Protein AF-A0A8D8FRH3-F1 (afdb_monomer_lite)

pLDDT: mean 72.89, std 13.83, range [39.22, 91.12]

Foldseek 3Di:
DDDDDPVNVVVVVVVVVVVVVVC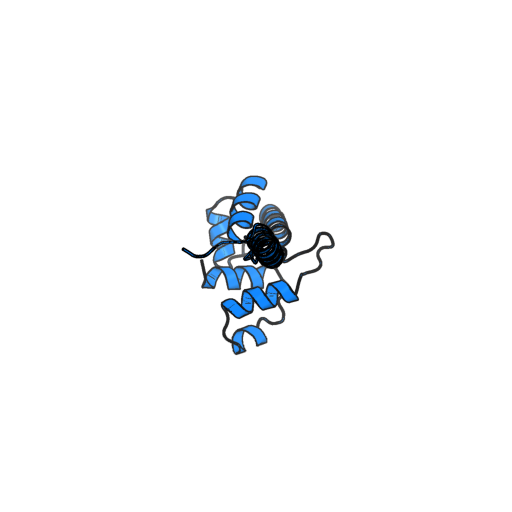PPPPPQPLVVQLVVLCVVLVPDVVVVVCLLQLNPVDPDPSVVSSLVSSCVSSQQADPVRDGPLVVQLVLLVVFDDPVRSVVLSPPVDSSSSSPSSNRPD

Radius of gyration: 20.98 Å; chains: 1; bounding box: 62×29×53 Å

Sequence (122 aa):
MKRFNLSDVTLRLILAVTLAAVIRPSSGQDFKGAIDQCTKEFDMDMDVVISLKYGDFSERDPLIECFTECLMKRSGFMFDDYSYNKTLIIGFAGRYLEPEGVRTHTQVTSARDIYTVFSVKF

Structure (mmCIF, N/CA/C/O backbone):
data_AF-A0A8D8FRH3-F1
#
_entry.id   AF-A0A8D8FRH3-F1
#
loop_
_atom_site.group_PDB
_atom_site.id
_atom_site.type_symbol
_atom_site.label_atom_id
_atom_site.label_alt_id
_atom_site.label_comp_id
_atom_site.label_asym_id
_atom_site.label_entity_id
_atom_site.label_seq_id
_atom_site.pdbx_PDB_ins_code
_atom_site.Cartn_x
_atom_site.Cartn_y
_atom_site.Cartn_z
_atom_site.occupancy
_atom_site.B_iso_or_equiv
_atom_site.auth_seq_id
_atom_site.auth_comp_id
_atom_site.auth_asym_id
_atom_site.auth_atom_id
_atom_site.pdbx_PDB_model_num
ATOM 1 N N . MET A 1 1 ? 46.106 -3.343 33.335 1.00 39.22 1 MET A N 1
ATOM 2 C CA . MET A 1 1 ? 44.771 -2.795 33.672 1.00 39.22 1 MET A CA 1
ATOM 3 C C . MET A 1 1 ? 44.579 -1.483 32.915 1.00 39.22 1 MET A C 1
ATOM 5 O O . MET A 1 1 ? 45.324 -0.548 33.174 1.00 39.22 1 MET A O 1
ATOM 9 N N . LYS A 1 2 ? 43.674 -1.419 31.925 1.00 52.97 2 LYS A N 1
ATOM 10 C CA . LYS A 1 2 ? 43.386 -0.176 31.180 1.00 52.97 2 LYS A CA 1
ATOM 11 C C . LYS A 1 2 ? 42.478 0.705 32.044 1.00 52.97 2 LYS A C 1
ATOM 13 O O . LYS A 1 2 ? 41.391 0.271 32.409 1.00 52.97 2 LYS A O 1
ATOM 18 N N . ARG A 1 3 ? 42.938 1.904 32.417 1.00 55.62 3 ARG A N 1
ATOM 19 C CA . ARG A 1 3 ? 42.112 2.906 33.105 1.00 55.62 3 ARG A CA 1
ATOM 20 C C . ARG A 1 3 ? 41.159 3.509 32.074 1.00 55.62 3 ARG A C 1
ATOM 22 O O . ARG A 1 3 ? 41.596 4.265 31.214 1.00 55.62 3 ARG A O 1
ATOM 29 N N . PHE A 1 4 ? 39.888 3.127 32.120 1.00 58.66 4 PHE A N 1
ATOM 30 C CA . PHE A 1 4 ? 38.855 3.752 31.299 1.00 58.66 4 PHE A CA 1
ATOM 31 C C . PHE A 1 4 ? 38.444 5.064 31.969 1.00 58.66 4 PHE A C 1
ATOM 33 O O . PHE A 1 4 ? 37.978 5.062 33.106 1.00 58.66 4 PHE A O 1
ATOM 40 N N . ASN A 1 5 ? 38.677 6.189 31.293 1.00 66.94 5 ASN A N 1
ATOM 41 C CA . ASN A 1 5 ? 38.244 7.497 31.776 1.00 66.94 5 ASN A CA 1
ATOM 42 C C . ASN A 1 5 ? 36.731 7.633 31.578 1.00 66.94 5 ASN A C 1
ATOM 44 O O . ASN A 1 5 ? 36.211 7.267 30.525 1.00 66.94 5 ASN A O 1
ATOM 48 N N . LEU A 1 6 ? 36.034 8.192 32.569 1.00 65.44 6 LEU A N 1
ATOM 49 C CA . LEU A 1 6 ? 34.583 8.409 32.527 1.00 65.44 6 LEU A CA 1
ATOM 50 C C . LEU A 1 6 ? 34.156 9.220 31.287 1.00 65.44 6 LEU A C 1
ATOM 52 O O . LEU A 1 6 ? 33.121 8.940 30.698 1.00 65.44 6 LEU A O 1
ATOM 56 N N . SER A 1 7 ? 34.997 10.152 30.830 1.00 70.44 7 SER A N 1
ATOM 57 C CA . SER A 1 7 ? 34.798 10.924 29.597 1.00 70.44 7 SER A CA 1
ATOM 58 C C . SER A 1 7 ? 34.874 10.088 28.312 1.00 70.44 7 SER A C 1
ATOM 60 O O . SER A 1 7 ? 34.151 10.381 27.363 1.00 70.44 7 SER A O 1
ATOM 62 N N . ASP A 1 8 ? 35.696 9.034 28.279 1.00 76.19 8 ASP A N 1
ATOM 63 C CA . ASP A 1 8 ? 35.816 8.112 27.136 1.00 76.19 8 ASP A CA 1
ATOM 64 C C . ASP A 1 8 ? 34.558 7.240 27.016 1.00 76.19 8 ASP A C 1
ATOM 66 O O . ASP A 1 8 ? 34.018 7.052 25.927 1.00 76.19 8 ASP A O 1
ATOM 70 N N . VAL A 1 9 ? 34.030 6.789 28.160 1.00 78.62 9 VAL A N 1
ATOM 71 C CA . VAL A 1 9 ? 32.770 6.037 28.231 1.00 78.62 9 VAL A CA 1
ATOM 72 C C . VAL A 1 9 ? 31.603 6.901 27.754 1.00 78.62 9 VAL A C 1
ATOM 74 O O . VAL A 1 9 ? 30.830 6.457 26.907 1.00 78.62 9 VAL A O 1
ATOM 77 N N . THR A 1 10 ? 31.510 8.147 28.227 1.00 81.06 10 THR A N 1
ATOM 78 C CA . THR A 1 10 ? 30.451 9.079 27.816 1.00 81.06 10 THR A CA 1
ATOM 79 C C . THR A 1 10 ? 30.522 9.403 26.325 1.00 81.06 10 THR A C 1
ATOM 81 O O . THR A 1 10 ? 29.495 9.385 25.649 1.00 81.06 10 THR A O 1
ATOM 84 N N . LEU A 1 11 ? 31.721 9.635 25.778 1.00 82.62 11 LEU A N 1
ATOM 85 C CA . LEU A 1 11 ? 31.900 9.927 24.353 1.00 82.62 11 LEU A CA 1
ATOM 86 C C . LEU A 1 11 ? 31.469 8.749 23.467 1.00 82.62 11 LEU A C 1
ATOM 88 O O . LEU A 1 11 ? 30.769 8.945 22.472 1.00 82.62 11 LEU A O 1
ATOM 92 N N . ARG A 1 12 ? 31.834 7.518 23.848 1.00 83.12 12 ARG A N 1
ATOM 93 C CA . ARG A 1 12 ? 31.402 6.301 23.143 1.00 83.12 12 ARG A CA 1
ATOM 94 C C . ARG A 1 12 ? 29.894 6.094 23.221 1.00 83.12 12 ARG A C 1
ATOM 96 O O . ARG A 1 12 ? 29.300 5.674 22.232 1.00 83.12 12 ARG A O 1
ATOM 103 N N . LEU A 1 13 ? 29.280 6.401 24.364 1.00 81.38 13 LEU A N 1
ATOM 104 C CA . LEU A 1 13 ? 27.834 6.286 24.544 1.00 81.38 13 LEU A CA 1
ATOM 105 C C . LEU A 1 13 ? 27.087 7.263 23.628 1.00 81.38 13 LEU A C 1
ATOM 107 O O . LEU A 1 13 ? 26.161 6.863 22.931 1.00 81.38 13 LEU A O 1
ATOM 111 N N . ILE A 1 14 ? 27.534 8.522 23.578 1.00 83.75 14 ILE A N 1
ATOM 112 C CA . ILE A 1 14 ? 26.953 9.550 22.703 1.00 83.75 14 ILE A CA 1
ATOM 113 C C . ILE A 1 14 ? 27.085 9.134 21.235 1.00 83.75 14 ILE A C 1
ATOM 115 O O . ILE A 1 14 ? 26.107 9.214 20.496 1.00 83.75 14 ILE A O 1
ATOM 119 N N . LEU A 1 15 ? 28.257 8.640 20.823 1.00 81.75 15 LEU A N 1
ATOM 120 C CA . LEU A 1 15 ? 28.490 8.182 19.452 1.00 81.75 15 LEU A CA 1
ATOM 121 C C . LEU A 1 15 ? 27.615 6.973 19.076 1.00 81.75 15 LEU A C 1
ATOM 123 O O . LEU A 1 15 ? 27.125 6.889 17.953 1.00 81.75 15 LEU A O 1
ATOM 127 N N . ALA A 1 16 ? 27.393 6.040 20.005 1.00 77.81 16 ALA A N 1
ATOM 128 C CA . ALA A 1 16 ? 26.526 4.887 19.773 1.00 77.81 16 ALA A CA 1
ATOM 129 C C . ALA A 1 16 ? 25.048 5.292 19.638 1.00 77.81 16 ALA A C 1
ATOM 131 O O . ALA A 1 16 ? 24.346 4.782 18.766 1.00 77.81 16 ALA A O 1
ATOM 132 N N . VAL A 1 17 ? 24.584 6.239 20.461 1.00 77.94 17 VAL A N 1
ATOM 133 C CA . VAL A 1 17 ? 23.206 6.752 20.412 1.00 77.94 17 VAL A CA 1
ATOM 134 C C . VAL A 1 17 ? 22.956 7.552 19.131 1.00 77.94 17 VAL A C 1
ATOM 136 O O . VAL A 1 17 ? 21.905 7.390 18.511 1.00 77.94 17 VAL A O 1
ATOM 139 N N . THR A 1 18 ? 23.915 8.369 18.683 1.00 72.31 18 THR A N 1
ATOM 140 C CA . THR A 1 18 ? 23.780 9.099 17.412 1.00 72.31 18 THR A CA 1
ATOM 141 C C . THR A 1 18 ? 23.796 8.160 16.209 1.00 72.31 18 THR A C 1
ATOM 143 O O . THR A 1 18 ? 22.971 8.337 15.315 1.00 72.31 18 THR A O 1
ATOM 146 N N . LEU A 1 19 ? 24.636 7.116 16.198 1.00 67.69 19 LEU A N 1
ATOM 147 C CA . LEU A 1 19 ? 24.581 6.083 15.154 1.00 67.69 19 LEU A CA 1
ATOM 148 C C . LEU A 1 19 ? 23.227 5.358 15.137 1.00 67.69 19 LEU A C 1
ATOM 150 O O . LEU A 1 19 ? 22.645 5.181 14.069 1.00 67.69 19 LEU A O 1
ATOM 154 N N . ALA A 1 20 ? 22.697 4.979 16.303 1.00 61.75 20 ALA A N 1
ATOM 155 C CA . ALA A 1 20 ? 21.409 4.293 16.403 1.00 61.75 20 ALA A CA 1
ATOM 156 C C . ALA A 1 20 ? 20.225 5.168 15.949 1.00 61.75 20 ALA A C 1
ATOM 158 O O . ALA A 1 20 ? 19.277 4.653 15.370 1.00 61.75 20 ALA A O 1
ATOM 159 N N . ALA A 1 21 ? 20.285 6.489 16.154 1.00 59.50 21 ALA A N 1
ATOM 160 C CA . ALA A 1 21 ? 19.254 7.418 15.683 1.00 59.50 21 ALA A CA 1
ATOM 161 C C . ALA A 1 21 ? 19.285 7.643 14.157 1.00 59.50 21 ALA A C 1
ATOM 163 O O . ALA A 1 21 ? 18.250 7.938 13.553 1.00 59.50 21 ALA A O 1
ATOM 164 N N . VAL A 1 22 ? 20.460 7.507 13.529 1.00 59.31 22 VAL A N 1
ATOM 165 C CA . VAL A 1 22 ? 20.626 7.605 12.066 1.00 59.31 22 VAL A CA 1
ATOM 166 C C . VAL A 1 22 ? 20.195 6.311 11.376 1.00 59.31 22 VAL A C 1
ATOM 168 O O . VAL A 1 22 ? 19.611 6.360 10.293 1.00 59.31 22 VAL A O 1
ATOM 171 N N . ILE A 1 23 ? 20.401 5.161 12.024 1.00 54.28 23 ILE A N 1
ATOM 172 C CA . ILE A 1 23 ? 19.837 3.878 11.599 1.00 54.28 23 ILE A CA 1
ATOM 173 C C . ILE A 1 23 ? 18.362 3.859 12.011 1.00 54.28 23 ILE A C 1
ATOM 175 O O . ILE A 1 23 ? 17.937 3.132 12.907 1.00 54.28 23 ILE A O 1
ATOM 179 N N . ARG A 1 24 ? 17.538 4.664 11.332 1.00 54.06 24 ARG A N 1
ATOM 180 C CA . ARG A 1 24 ? 16.115 4.335 11.271 1.00 54.06 24 ARG A CA 1
ATOM 181 C C . ARG A 1 24 ? 16.052 2.932 10.671 1.00 54.06 24 ARG A C 1
ATOM 183 O O . ARG A 1 24 ? 16.669 2.737 9.619 1.00 54.06 24 ARG A O 1
ATOM 190 N N . PRO A 1 25 ? 15.369 1.955 11.297 1.00 46.69 25 PRO A N 1
ATOM 191 C CA . PRO A 1 25 ? 15.062 0.727 10.589 1.00 46.69 25 PRO A CA 1
ATOM 192 C C . PRO A 1 25 ? 14.430 1.178 9.281 1.00 46.69 25 PRO A C 1
ATOM 194 O O . PRO A 1 25 ? 13.461 1.939 9.298 1.00 46.69 25 PRO A O 1
ATOM 197 N N . SER A 1 26 ? 15.046 0.821 8.153 1.00 49.47 26 SER A N 1
ATOM 198 C CA . SER A 1 26 ? 14.376 0.949 6.873 1.00 49.47 26 SER A CA 1
ATOM 199 C C . SER A 1 26 ? 13.111 0.139 7.061 1.00 49.47 26 SER A C 1
ATOM 201 O O . SER A 1 26 ? 13.183 -1.090 7.132 1.00 49.47 26 SER A O 1
ATOM 203 N N . SER A 1 27 ? 11.992 0.818 7.292 1.00 47.78 27 SER A N 1
ATOM 204 C CA . SER A 1 27 ? 10.679 0.213 7.335 1.00 47.78 27 SER A CA 1
ATOM 205 C C . SER A 1 27 ? 10.516 -0.378 5.947 1.00 47.78 27 SER A C 1
ATOM 207 O O . SER A 1 27 ? 10.136 0.317 5.006 1.00 47.78 27 SER A O 1
ATOM 209 N N . GLY A 1 28 ? 10.956 -1.627 5.767 1.00 54.59 28 GLY A N 1
ATOM 210 C CA . GLY A 1 28 ? 10.579 -2.411 4.612 1.00 54.59 28 GLY A CA 1
ATOM 211 C C . GLY A 1 28 ? 9.073 -2.294 4.598 1.00 54.59 28 GLY A C 1
ATOM 212 O O . GLY A 1 28 ? 8.457 -2.592 5.618 1.00 54.59 28 GLY A O 1
ATOM 213 N N . GLN A 1 29 ? 8.530 -1.684 3.544 1.00 65.88 29 GLN A N 1
ATOM 214 C CA . GLN A 1 29 ? 7.108 -1.378 3.470 1.00 65.88 29 GLN A CA 1
ATOM 215 C C . GLN A 1 29 ? 6.313 -2.562 3.999 1.00 65.88 29 GLN A C 1
ATOM 217 O O . GLN A 1 29 ? 6.482 -3.677 3.497 1.00 65.88 29 GLN A O 1
ATOM 222 N N . ASP A 1 30 ? 5.498 -2.323 5.023 1.00 76.62 30 ASP A N 1
ATOM 223 C CA . ASP A 1 30 ? 4.744 -3.382 5.680 1.00 76.62 30 ASP A CA 1
ATOM 224 C C . ASP A 1 30 ? 3.501 -3.718 4.854 1.00 76.62 30 ASP A C 1
ATOM 226 O O . ASP A 1 30 ? 2.359 -3.474 5.233 1.00 76.62 30 ASP A O 1
ATOM 230 N N . PHE A 1 31 ? 3.747 -4.227 3.649 1.00 77.44 31 PHE A N 1
ATOM 231 C CA . PHE A 1 31 ? 2.703 -4.579 2.701 1.00 77.44 31 PHE A CA 1
ATOM 232 C C . PHE A 1 31 ? 1.868 -5.753 3.221 1.00 77.44 31 PHE A C 1
ATOM 234 O O . PHE A 1 31 ? 0.650 -5.755 3.082 1.00 77.44 31 PHE A O 1
ATOM 241 N N . LYS A 1 32 ? 2.506 -6.725 3.887 1.00 80.06 32 LYS A N 1
ATOM 242 C CA . LYS A 1 32 ? 1.809 -7.861 4.503 1.00 80.06 32 LYS A CA 1
ATOM 243 C C . LYS A 1 32 ? 0.927 -7.410 5.670 1.00 80.06 32 LYS A C 1
ATOM 245 O O . LYS A 1 32 ? -0.225 -7.827 5.734 1.00 80.06 32 LYS A O 1
ATOM 250 N N . GLY A 1 33 ? 1.431 -6.544 6.551 1.00 85.94 33 GLY A N 1
ATOM 251 C CA . GLY A 1 33 ? 0.632 -5.961 7.627 1.00 85.94 33 GLY A CA 1
ATOM 252 C C . GLY A 1 33 ? -0.522 -5.107 7.102 1.00 85.94 33 GLY A C 1
ATOM 253 O O . GLY A 1 33 ? -1.610 -5.142 7.673 1.00 85.94 33 GLY A O 1
ATOM 254 N N . ALA A 1 34 ? -0.328 -4.407 5.981 1.00 87.25 34 ALA A N 1
ATOM 255 C CA . ALA A 1 34 ? -1.395 -3.668 5.315 1.00 87.25 34 ALA A CA 1
ATOM 256 C C . ALA A 1 34 ? -2.505 -4.595 4.781 1.00 87.25 34 ALA A C 1
ATOM 258 O O . ALA A 1 34 ? -3.673 -4.290 5.004 1.00 87.25 34 ALA A O 1
ATOM 259 N N . ILE A 1 35 ? -2.171 -5.742 4.168 1.00 85.44 35 ILE A N 1
ATOM 260 C CA . ILE A 1 35 ? -3.171 -6.748 3.755 1.00 85.44 35 ILE A CA 1
ATOM 261 C C . ILE A 1 35 ? -3.972 -7.223 4.966 1.00 85.44 35 ILE A C 1
ATOM 263 O O . ILE A 1 35 ? -5.190 -7.085 4.973 1.00 85.44 35 ILE A O 1
ATOM 267 N N . ASP A 1 36 ? -3.301 -7.707 6.017 1.00 88.94 36 ASP A N 1
ATOM 268 C CA . ASP A 1 36 ? -3.974 -8.253 7.203 1.00 88.94 36 ASP A CA 1
ATOM 269 C C . ASP A 1 36 ? -4.918 -7.232 7.860 1.00 88.94 36 ASP A C 1
ATOM 271 O O . ASP A 1 36 ? -5.957 -7.596 8.412 1.00 88.94 36 ASP A O 1
ATOM 275 N N . GLN A 1 37 ? -4.553 -5.950 7.835 1.00 90.94 37 GLN A N 1
ATOM 276 C CA . GLN A 1 37 ? -5.377 -4.881 8.388 1.00 90.94 37 GLN A CA 1
ATOM 277 C C . GLN A 1 37 ? -6.566 -4.538 7.487 1.00 90.94 37 GLN A C 1
ATOM 279 O O . GLN A 1 37 ? -7.678 -4.425 7.995 1.00 90.94 37 GLN A O 1
ATOM 284 N N . CYS A 1 38 ? -6.356 -4.404 6.176 1.00 89.81 38 CYS A N 1
ATOM 285 C CA . CYS A 1 38 ? -7.423 -4.065 5.236 1.00 89.81 38 CYS A CA 1
ATOM 286 C C . CYS A 1 38 ? -8.423 -5.213 5.061 1.00 89.81 38 CYS A C 1
ATOM 288 O O . CYS A 1 38 ? -9.622 -4.967 4.987 1.00 89.81 38 CYS A O 1
ATOM 290 N N . THR A 1 39 ? -7.967 -6.469 5.078 1.00 89.31 39 THR A N 1
ATOM 291 C CA . THR A 1 39 ? -8.860 -7.636 5.068 1.00 89.31 39 THR A CA 1
ATOM 292 C C . THR A 1 39 ? -9.802 -7.613 6.268 1.00 89.31 39 THR A C 1
ATOM 294 O O . THR A 1 39 ? -10.995 -7.837 6.109 1.00 89.31 39 THR A O 1
ATOM 297 N N . LYS A 1 40 ? -9.289 -7.285 7.462 1.00 90.56 40 LYS A N 1
ATOM 298 C CA . LYS A 1 40 ? -10.105 -7.182 8.683 1.00 90.56 40 LYS A CA 1
ATOM 299 C C . LYS A 1 40 ? -11.046 -5.981 8.677 1.00 90.56 40 LYS A C 1
ATOM 301 O O . LYS A 1 40 ? -12.129 -6.073 9.236 1.00 90.56 40 LYS A O 1
ATOM 306 N N . GLU A 1 41 ? -10.622 -4.855 8.111 1.00 91.12 41 GLU A N 1
ATOM 307 C CA . GLU A 1 41 ? -11.420 -3.625 8.082 1.00 91.12 41 GLU A CA 1
ATOM 308 C C . GLU A 1 41 ? -12.674 -3.765 7.214 1.00 91.12 41 GLU A C 1
ATOM 310 O O . GLU A 1 41 ? -13.734 -3.278 7.598 1.00 91.12 41 GLU A O 1
ATOM 315 N N . PHE A 1 42 ? -12.561 -4.467 6.085 1.00 89.06 42 PHE A N 1
ATOM 316 C CA . PHE A 1 42 ? -13.659 -4.650 5.133 1.00 89.06 42 PHE A CA 1
ATOM 317 C C . PHE A 1 42 ? -14.315 -6.033 5.198 1.00 89.06 42 PHE A C 1
ATOM 319 O O . PHE A 1 42 ? -15.159 -6.325 4.360 1.00 89.06 42 PHE A O 1
ATOM 326 N N . ASP A 1 43 ? -13.934 -6.869 6.173 1.00 89.12 43 ASP A N 1
ATOM 327 C CA . ASP A 1 43 ? -14.393 -8.262 6.309 1.00 89.12 43 ASP A CA 1
ATOM 328 C C . ASP A 1 43 ? -14.287 -9.039 4.982 1.00 89.12 43 ASP A C 1
ATOM 330 O O . ASP A 1 43 ? -15.205 -9.731 4.547 1.00 89.12 43 ASP A O 1
ATOM 334 N N . MET A 1 44 ? -13.158 -8.847 4.289 1.00 84.88 44 MET A N 1
ATOM 335 C CA . MET A 1 44 ? -12.934 -9.422 2.965 1.00 84.88 44 MET A CA 1
ATOM 336 C C . MET A 1 44 ? -12.790 -10.934 3.059 1.00 84.88 44 MET A C 1
ATOM 338 O O . MET A 1 44 ? -12.003 -11.441 3.865 1.00 84.88 44 MET A O 1
ATOM 342 N N . ASP A 1 45 ? -13.455 -11.640 2.148 1.00 87.81 45 ASP A N 1
ATOM 343 C CA . ASP A 1 45 ? -13.204 -13.060 1.957 1.00 87.81 45 ASP A CA 1
ATOM 344 C C . ASP A 1 45 ? -11.742 -13.272 1.528 1.00 87.81 45 ASP A C 1
ATOM 346 O O . ASP A 1 45 ? -11.217 -12.615 0.618 1.00 87.81 45 ASP A O 1
ATOM 350 N N . MET A 1 46 ? -11.067 -14.198 2.204 1.00 83.50 46 MET A N 1
ATOM 351 C CA . MET A 1 46 ? -9.685 -14.548 1.904 1.00 83.50 46 MET A CA 1
ATOM 352 C C . MET A 1 46 ? -9.529 -15.085 0.482 1.00 83.50 46 MET A C 1
ATOM 354 O O . MET A 1 46 ? -8.486 -14.847 -0.127 1.00 83.50 46 MET A O 1
ATOM 358 N N . ASP A 1 47 ? -10.549 -15.740 -0.071 1.00 85.69 47 ASP A N 1
ATOM 359 C CA . ASP A 1 47 ? -10.520 -16.246 -1.443 1.00 85.69 47 ASP A CA 1
ATOM 360 C C . ASP A 1 47 ? -10.497 -15.097 -2.464 1.00 85.69 47 ASP A C 1
ATOM 362 O O . ASP A 1 47 ? -9.786 -15.167 -3.473 1.00 85.69 47 ASP A O 1
ATOM 366 N N . VAL A 1 48 ? -11.165 -13.978 -2.162 1.00 83.00 48 VAL A N 1
ATOM 367 C CA . VAL A 1 48 ? -11.100 -12.751 -2.973 1.00 83.00 48 VAL A CA 1
ATOM 368 C C . VAL A 1 48 ? -9.715 -12.114 -2.859 1.00 83.00 48 VAL A C 1
ATOM 370 O O . VAL A 1 48 ? -9.104 -11.766 -3.868 1.00 83.00 48 VAL A O 1
ATOM 373 N N . VAL A 1 49 ? -9.151 -12.025 -1.649 1.00 82.44 49 VAL A N 1
ATOM 374 C CA . VAL A 1 49 ? -7.790 -11.492 -1.435 1.00 82.44 49 VAL A CA 1
ATOM 375 C C . VAL A 1 49 ? -6.739 -12.322 -2.184 1.00 82.44 49 VAL A C 1
ATOM 377 O O . VAL A 1 49 ? -5.806 -11.768 -2.772 1.00 82.44 49 VAL A O 1
ATOM 380 N N . ILE A 1 50 ? -6.893 -13.648 -2.200 1.00 83.31 50 ILE A N 1
ATOM 381 C CA . ILE A 1 50 ? -6.038 -14.569 -2.956 1.00 83.31 50 ILE A CA 1
ATOM 382 C C . ILE A 1 50 ? -6.228 -14.373 -4.467 1.00 83.31 50 ILE A C 1
ATOM 384 O O . ILE A 1 50 ? -5.245 -14.336 -5.206 1.00 83.31 50 ILE A O 1
ATOM 388 N N . SER A 1 51 ? -7.458 -14.192 -4.940 1.00 82.00 51 SER A N 1
ATOM 389 C CA . SER A 1 51 ? -7.741 -13.940 -6.361 1.00 82.00 51 SER A CA 1
ATOM 390 C C . SER A 1 51 ? -7.081 -12.640 -6.840 1.00 82.00 51 SER A C 1
ATOM 392 O O . SER A 1 51 ? -6.335 -12.641 -7.823 1.00 82.00 51 SER A O 1
ATOM 394 N N . LEU A 1 52 ? -7.211 -11.561 -6.060 1.00 78.69 52 LEU A N 1
ATOM 395 C CA . LEU A 1 52 ? -6.542 -10.278 -6.311 1.00 78.69 52 LEU A CA 1
ATOM 396 C C . LEU A 1 52 ? -5.016 -10.412 -6.293 1.00 78.69 52 LEU A C 1
ATOM 398 O O . LEU A 1 52 ? -4.325 -9.828 -7.131 1.00 78.69 52 LEU A O 1
ATOM 402 N N . LYS A 1 53 ? -4.477 -11.228 -5.379 1.00 76.62 53 LYS A N 1
ATOM 403 C CA . LYS A 1 53 ? -3.051 -11.574 -5.345 1.00 76.62 53 LYS A CA 1
ATOM 404 C C . LYS A 1 53 ? -2.586 -12.215 -6.645 1.00 76.62 53 LYS A C 1
ATOM 406 O O . LYS A 1 53 ? -1.447 -11.973 -7.019 1.00 76.62 53 LYS A O 1
ATOM 411 N N . TYR A 1 54 ? -3.404 -13.015 -7.319 1.00 77.44 54 TYR A N 1
ATOM 412 C CA . TYR A 1 54 ? -3.059 -13.640 -8.602 1.00 77.44 54 TYR A CA 1
ATOM 413 C C . TYR A 1 54 ? -3.420 -12.785 -9.822 1.00 77.44 54 TYR A C 1
ATOM 415 O O . TYR A 1 54 ? -3.261 -13.228 -10.958 1.00 77.44 54 TYR A O 1
ATOM 423 N N . GLY A 1 55 ? -3.845 -11.542 -9.598 1.00 72.69 55 GLY A N 1
ATOM 424 C CA . GLY A 1 55 ? -4.184 -10.609 -10.661 1.00 72.69 55 GLY A CA 1
ATOM 425 C C . GLY A 1 55 ? -5.581 -10.817 -11.246 1.00 72.69 55 GLY A C 1
ATOM 426 O O . GLY A 1 55 ? -5.870 -10.279 -12.316 1.00 72.69 55 GLY A O 1
ATOM 427 N N . ASP A 1 56 ? -6.447 -11.570 -10.565 1.00 76.62 56 ASP A N 1
ATOM 428 C CA . ASP A 1 56 ? -7.846 -11.699 -10.948 1.00 76.62 56 ASP A CA 1
ATOM 429 C C . ASP A 1 56 ? -8.659 -10.532 -10.371 1.00 76.62 56 ASP A C 1
ATOM 431 O O . ASP A 1 56 ? -8.906 -10.439 -9.172 1.00 76.62 56 ASP A O 1
ATOM 435 N N . PHE A 1 57 ? -9.049 -9.619 -11.260 1.00 73.62 57 PHE A N 1
ATOM 436 C CA . PHE A 1 57 ? -9.902 -8.459 -10.974 1.00 73.62 57 PHE A CA 1
ATOM 437 C C . PHE A 1 57 ? -11.218 -8.546 -11.757 1.00 73.62 57 PHE A C 1
ATOM 439 O O . PHE A 1 57 ? -11.762 -7.520 -12.176 1.00 73.62 57 PHE A O 1
ATOM 446 N N . SER A 1 58 ? -11.662 -9.764 -12.081 1.00 74.62 58 SER A N 1
ATOM 447 C CA . SER A 1 5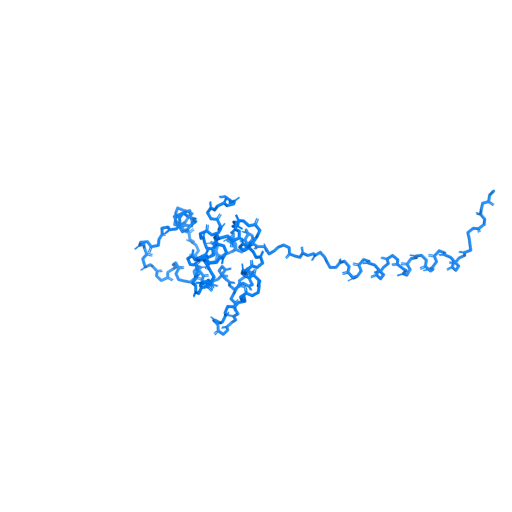8 ? -12.899 -10.001 -12.835 1.00 74.62 58 SER A CA 1
ATOM 448 C C . SER A 1 58 ? -14.124 -9.546 -12.044 1.00 74.62 58 SER A C 1
ATOM 450 O O . SER A 1 58 ? -15.090 -9.038 -12.61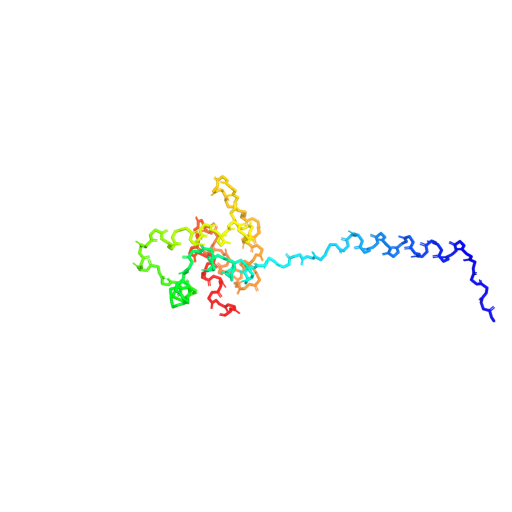9 1.00 74.62 58 SER A O 1
ATOM 452 N N . GLU A 1 59 ? -14.050 -9.667 -10.720 1.00 70.25 59 GLU A N 1
ATOM 453 C CA . GLU A 1 59 ? -15.031 -9.133 -9.788 1.00 70.25 59 GLU A CA 1
ATOM 454 C C . GLU A 1 59 ? -14.861 -7.614 -9.656 1.00 70.25 59 GLU A C 1
ATOM 456 O O . GLU A 1 59 ? -13.834 -7.105 -9.207 1.00 70.25 59 GLU A O 1
ATOM 461 N N . ARG A 1 60 ? -15.886 -6.870 -10.085 1.00 64.88 60 ARG A N 1
ATOM 462 C CA . ARG A 1 60 ? -15.999 -5.426 -9.851 1.00 64.88 60 ARG A CA 1
ATOM 463 C C . ARG A 1 60 ? -16.954 -5.185 -8.696 1.00 64.88 60 ARG A C 1
ATOM 465 O O . ARG A 1 60 ? -18.103 -4.803 -8.905 1.00 64.88 60 ARG A O 1
ATOM 472 N N . ASP A 1 61 ? -16.468 -5.476 -7.500 1.00 77.25 61 ASP A N 1
ATOM 473 C CA . ASP A 1 61 ? -17.181 -5.230 -6.252 1.00 77.25 61 ASP A CA 1
ATOM 474 C C . ASP A 1 61 ? -16.686 -3.910 -5.626 1.00 77.25 61 ASP A C 1
ATOM 476 O O . ASP A 1 61 ? -15.471 -3.721 -5.505 1.00 77.25 61 ASP A O 1
ATOM 480 N N . PRO A 1 62 ? -17.577 -2.994 -5.204 1.00 80.19 62 PRO A N 1
ATOM 481 C CA . PRO A 1 62 ? -17.203 -1.830 -4.398 1.00 80.19 62 PRO A CA 1
ATOM 482 C C . PRO A 1 62 ? -16.313 -2.161 -3.183 1.00 80.19 62 PRO A C 1
ATOM 484 O O . PRO A 1 62 ? -15.441 -1.369 -2.830 1.00 80.19 62 PRO A O 1
ATOM 487 N N . LEU A 1 63 ? -16.468 -3.342 -2.572 1.00 81.44 63 LEU A N 1
ATOM 488 C CA . LEU A 1 63 ? -15.597 -3.828 -1.494 1.00 81.44 63 LEU A CA 1
ATOM 489 C C . LEU A 1 63 ? -14.144 -4.008 -1.948 1.00 81.44 63 LEU A C 1
ATOM 491 O O . LEU A 1 63 ? -13.223 -3.657 -1.211 1.00 81.44 63 LEU A O 1
ATOM 495 N N . ILE A 1 64 ? -13.923 -4.495 -3.171 1.00 81.62 64 ILE A N 1
ATOM 496 C CA . ILE A 1 64 ? -12.582 -4.674 -3.748 1.00 81.62 64 ILE A CA 1
ATOM 497 C C . ILE A 1 64 ? -11.911 -3.316 -3.975 1.00 81.62 64 ILE A C 1
ATOM 499 O O . ILE A 1 64 ? -10.700 -3.182 -3.766 1.00 81.62 64 ILE A O 1
ATOM 503 N N . GLU A 1 65 ? -12.679 -2.299 -4.371 1.00 83.19 65 GLU A N 1
ATOM 504 C CA . GLU A 1 65 ? -12.178 -0.931 -4.533 1.00 83.19 65 GLU A CA 1
ATOM 505 C C . GLU A 1 65 ? -11.754 -0.339 -3.182 1.00 83.19 65 GLU A C 1
ATOM 507 O O . GLU A 1 65 ? -10.622 0.136 -3.056 1.00 83.19 65 GLU A O 1
ATOM 512 N N . CYS A 1 66 ? -12.596 -0.463 -2.150 1.00 87.00 66 CYS A N 1
ATOM 513 C CA . CYS A 1 66 ? -12.275 -0.007 -0.795 1.00 87.00 66 CYS A CA 1
ATOM 514 C C . CYS A 1 66 ? -11.065 -0.742 -0.195 1.00 87.00 66 CYS A C 1
ATOM 516 O O . CYS A 1 66 ? -10.161 -0.114 0.365 1.00 87.00 66 CYS A O 1
ATOM 518 N N . PHE A 1 67 ? -10.999 -2.065 -0.363 1.00 87.94 67 PHE A N 1
ATOM 519 C CA . PHE A 1 67 ? -9.856 -2.873 0.058 1.00 87.94 67 PHE A CA 1
ATOM 520 C C . PHE A 1 67 ? -8.567 -2.425 -0.637 1.00 87.94 67 PHE A C 1
ATOM 522 O O . PHE A 1 67 ? -7.530 -2.247 0.005 1.00 87.94 67 PHE A O 1
ATOM 529 N N . THR A 1 68 ? -8.637 -2.199 -1.948 1.00 83.88 68 THR A N 1
ATOM 530 C CA . THR A 1 68 ? -7.492 -1.766 -2.748 1.00 83.88 68 THR A CA 1
ATOM 531 C C . THR A 1 68 ? -7.005 -0.386 -2.331 1.00 83.88 68 THR A C 1
ATOM 533 O O . THR A 1 68 ? -5.802 -0.191 -2.168 1.00 83.88 68 THR A O 1
ATOM 536 N N . GLU A 1 69 ? -7.909 0.564 -2.110 1.00 86.38 69 GLU A N 1
ATOM 537 C CA . GLU A 1 69 ? -7.551 1.890 -1.614 1.00 86.38 69 GLU A CA 1
ATOM 538 C C . GLU A 1 69 ? -6.854 1.806 -0.249 1.00 86.38 69 GLU A C 1
ATOM 540 O O . GLU A 1 69 ? -5.764 2.361 -0.073 1.00 86.38 69 GLU A O 1
ATOM 545 N N . CYS A 1 70 ? -7.430 1.052 0.693 1.00 89.44 70 CYS A N 1
ATOM 546 C CA . CYS A 1 70 ? -6.831 0.824 2.005 1.00 89.44 70 CYS A CA 1
ATOM 547 C C . CYS A 1 70 ? -5.425 0.239 1.891 1.00 89.44 70 CYS A C 1
ATOM 549 O O . CYS A 1 70 ? -4.486 0.750 2.512 1.00 89.44 70 CYS A O 1
ATOM 551 N N . LEU A 1 71 ? -5.256 -0.797 1.066 1.00 87.81 71 LEU A N 1
ATOM 552 C CA . LEU A 1 71 ? -3.975 -1.467 0.903 1.00 87.81 71 LEU A CA 1
ATOM 553 C C . LEU A 1 71 ? -2.921 -0.506 0.355 1.00 87.81 71 LEU A C 1
ATOM 555 O O . LEU A 1 71 ? -1.796 -0.466 0.858 1.00 87.81 71 LEU A O 1
ATOM 559 N N . MET A 1 72 ? -3.276 0.302 -0.643 1.00 85.69 72 MET A N 1
ATOM 560 C CA . MET A 1 72 ? -2.353 1.250 -1.267 1.00 85.69 72 MET A CA 1
ATOM 561 C C . MET A 1 72 ? -1.962 2.382 -0.319 1.00 85.69 72 MET A C 1
ATOM 563 O O . MET A 1 72 ? -0.786 2.753 -0.269 1.00 85.69 72 MET A O 1
ATOM 567 N N . LYS A 1 73 ? -2.911 2.897 0.469 1.00 88.56 73 LYS A N 1
ATOM 568 C CA . LYS A 1 73 ? -2.647 3.954 1.452 1.00 88.56 73 LYS A CA 1
ATOM 569 C C . LYS A 1 73 ? -1.805 3.448 2.620 1.00 88.56 73 LYS A C 1
ATOM 571 O O . LYS A 1 73 ? -0.757 4.020 2.915 1.00 88.56 73 LYS A O 1
ATOM 576 N N . ARG A 1 74 ? -2.181 2.321 3.238 1.00 89.25 74 ARG A N 1
ATOM 577 C CA . ARG A 1 74 ? -1.446 1.750 4.386 1.00 89.25 74 ARG A CA 1
ATOM 578 C C . ARG A 1 74 ? -0.041 1.276 4.024 1.00 89.25 74 ARG A C 1
ATOM 580 O O . ARG A 1 74 ? 0.869 1.383 4.840 1.00 89.25 74 ARG A O 1
ATOM 587 N N . SER A 1 75 ? 0.161 0.789 2.801 1.00 85.69 75 SER A N 1
ATOM 588 C CA . SER A 1 75 ? 1.494 0.412 2.316 1.00 85.69 75 SER A CA 1
ATOM 589 C C . SER A 1 75 ? 2.359 1.607 1.886 1.00 85.69 75 SER A C 1
ATOM 591 O O . SER A 1 75 ? 3.555 1.437 1.634 1.00 85.69 75 SER A O 1
ATOM 593 N N . GLY A 1 76 ? 1.785 2.815 1.822 1.00 87.25 76 GLY A N 1
ATOM 594 C CA . GLY A 1 76 ? 2.462 4.056 1.439 1.00 87.25 76 GLY A CA 1
ATOM 595 C C . GLY A 1 76 ? 2.618 4.259 -0.070 1.00 87.25 76 GLY A C 1
ATOM 596 O O . GLY A 1 76 ? 3.319 5.183 -0.491 1.00 87.25 76 GLY A O 1
ATOM 597 N N . PHE A 1 77 ? 2.000 3.404 -0.891 1.00 85.69 77 PHE A N 1
ATOM 598 C CA . PHE A 1 77 ? 2.004 3.532 -2.350 1.00 85.69 77 PHE A CA 1
ATOM 599 C C . PHE A 1 77 ? 1.043 4.604 -2.864 1.00 85.69 77 PHE A C 1
ATOM 601 O O . PHE A 1 77 ? 1.271 5.128 -3.953 1.00 85.69 77 PHE A O 1
ATOM 608 N N . MET A 1 78 ? 0.010 4.948 -2.097 1.00 86.12 78 MET A N 1
ATOM 609 C CA . MET A 1 78 ? -0.963 5.991 -2.416 1.00 86.12 78 MET A CA 1
ATOM 610 C C . MET A 1 78 ? -1.078 6.983 -1.256 1.00 86.12 78 MET A C 1
ATOM 612 O O . MET A 1 78 ? -1.035 6.595 -0.091 1.00 86.12 78 MET A O 1
ATOM 616 N N . PHE A 1 79 ? -1.202 8.263 -1.586 1.00 87.38 79 PHE A N 1
ATOM 617 C CA . PHE A 1 79 ? -1.469 9.343 -0.644 1.00 87.38 79 PHE A CA 1
ATOM 618 C C . PHE A 1 79 ? -2.982 9.570 -0.480 1.00 87.38 79 PHE A C 1
ATOM 620 O O . PHE A 1 79 ? -3.798 9.042 -1.235 1.00 87.38 79 PHE A O 1
ATOM 627 N N . ASP A 1 80 ? -3.378 10.387 0.495 1.00 88.75 80 ASP A N 1
ATOM 628 C CA . ASP A 1 80 ? -4.798 10.657 0.768 1.00 88.75 80 ASP A CA 1
ATOM 629 C C . ASP A 1 80 ? -5.517 11.393 -0.371 1.00 88.75 80 ASP A C 1
ATOM 631 O O . ASP A 1 80 ? -6.729 11.254 -0.523 1.00 88.75 80 ASP A O 1
ATOM 635 N N . ASP A 1 81 ? -4.772 12.121 -1.205 1.00 89.56 81 ASP A N 1
ATOM 636 C CA . ASP A 1 81 ? -5.264 12.798 -2.410 1.00 89.56 81 ASP A CA 1
ATOM 637 C C . ASP A 1 81 ? -5.354 11.874 -3.640 1.00 89.56 81 ASP A C 1
ATOM 639 O O . ASP A 1 81 ? -5.542 12.351 -4.759 1.00 89.56 81 ASP A O 1
ATOM 643 N N . TYR A 1 82 ? -5.218 10.558 -3.438 1.00 83.62 82 TYR A N 1
ATOM 644 C CA . TYR A 1 82 ? -5.206 9.519 -4.472 1.00 83.62 82 TYR A CA 1
ATOM 645 C C . TYR A 1 82 ? -4.021 9.596 -5.443 1.00 83.62 82 TYR A C 1
ATOM 647 O O . TYR A 1 82 ? -3.977 8.864 -6.437 1.00 83.62 82 TYR A O 1
ATOM 655 N N . SER A 1 83 ? -3.022 10.438 -5.166 1.00 87.31 83 SER A N 1
ATOM 656 C CA . SER A 1 83 ? -1.778 10.429 -5.926 1.00 87.31 83 SER A CA 1
ATOM 657 C C . SER A 1 83 ? -0.876 9.268 -5.488 1.00 87.31 83 SER A C 1
ATOM 659 O O . SER A 1 83 ? -0.897 8.820 -4.341 1.00 87.31 83 SER A O 1
ATOM 661 N N . TYR A 1 84 ? -0.079 8.738 -6.418 1.00 83.19 84 TYR A N 1
ATOM 662 C CA . TYR A 1 84 ? 0.790 7.586 -6.164 1.00 83.19 84 TYR A CA 1
ATOM 663 C C . TYR A 1 84 ? 2.220 7.998 -5.807 1.00 83.19 84 TYR A C 1
ATOM 665 O O . TYR A 1 84 ? 2.837 8.836 -6.474 1.00 83.19 84 TYR A O 1
ATOM 673 N N . ASN A 1 85 ? 2.810 7.311 -4.829 1.00 84.94 85 ASN A N 1
ATOM 674 C CA . ASN A 1 85 ? 4.221 7.422 -4.479 1.00 84.94 85 ASN A CA 1
ATOM 675 C C . ASN A 1 85 ? 5.090 6.614 -5.457 1.00 84.94 85 ASN A C 1
ATOM 677 O O . ASN A 1 85 ? 5.575 5.519 -5.158 1.00 84.94 85 ASN A O 1
ATOM 681 N N . LYS A 1 86 ? 5.290 7.172 -6.656 1.00 80.50 86 LYS A N 1
ATOM 682 C CA . LYS A 1 86 ? 6.022 6.528 -7.763 1.00 80.50 86 LYS A CA 1
ATOM 683 C C . LYS A 1 86 ? 7.420 6.057 -7.364 1.00 80.50 86 LYS A C 1
ATOM 685 O O . LYS A 1 86 ? 7.835 4.976 -7.766 1.00 80.50 86 LYS A O 1
ATOM 690 N N . THR A 1 87 ? 8.136 6.837 -6.555 1.00 82.12 87 THR A N 1
ATOM 691 C CA . THR A 1 87 ? 9.481 6.483 -6.079 1.00 82.12 87 THR A CA 1
ATOM 692 C C . THR A 1 87 ? 9.459 5.199 -5.258 1.00 82.12 87 THR A C 1
ATOM 694 O O . THR A 1 87 ? 10.281 4.309 -5.474 1.00 82.12 87 THR A O 1
ATOM 697 N N . LEU A 1 88 ? 8.499 5.086 -4.339 1.00 80.06 88 LEU A N 1
ATOM 698 C CA . LEU A 1 88 ? 8.361 3.919 -3.478 1.00 80.06 88 LEU A CA 1
ATOM 699 C C . LEU A 1 88 ? 7.941 2.681 -4.276 1.00 80.06 88 LEU A C 1
ATOM 701 O O . LEU A 1 88 ? 8.506 1.608 -4.094 1.00 80.06 88 LEU A O 1
ATOM 705 N N . ILE A 1 89 ? 7.009 2.859 -5.208 1.00 77.75 89 ILE A N 1
ATOM 706 C CA . ILE A 1 89 ? 6.545 1.822 -6.129 1.00 77.75 89 ILE A CA 1
ATOM 707 C C . ILE A 1 89 ? 7.690 1.282 -6.995 1.00 77.75 89 ILE A C 1
ATOM 709 O O . ILE A 1 89 ? 7.883 0.072 -7.060 1.00 77.75 89 ILE A O 1
ATOM 713 N N . ILE A 1 90 ? 8.475 2.156 -7.634 1.00 76.50 90 ILE A N 1
ATOM 714 C CA . ILE A 1 90 ? 9.620 1.751 -8.465 1.00 76.50 90 ILE A CA 1
ATOM 715 C C . ILE A 1 90 ? 10.662 1.029 -7.609 1.00 76.50 90 ILE A C 1
ATOM 717 O O . ILE A 1 90 ? 11.184 -0.007 -8.017 1.00 76.50 90 ILE A O 1
ATOM 721 N N . GLY A 1 91 ? 10.938 1.540 -6.406 1.00 77.50 91 GLY A N 1
ATOM 722 C CA . GLY A 1 91 ? 11.844 0.893 -5.460 1.00 77.50 91 GLY A CA 1
ATOM 723 C C . GLY A 1 91 ? 11.349 -0.484 -5.013 1.00 77.50 91 GLY A C 1
ATOM 724 O O . GLY A 1 91 ? 12.151 -1.401 -4.868 1.00 77.50 91 GLY A O 1
ATOM 725 N N . PHE A 1 92 ? 10.039 -0.655 -4.824 1.00 77.44 92 PHE A N 1
ATOM 726 C CA . PHE A 1 92 ? 9.426 -1.941 -4.503 1.00 77.44 92 PHE A CA 1
ATOM 727 C C . PHE A 1 92 ? 9.502 -2.910 -5.685 1.00 77.44 92 PHE A C 1
ATOM 729 O O . PHE A 1 92 ? 10.031 -4.008 -5.529 1.00 77.44 92 PHE A O 1
ATOM 736 N N . ALA A 1 93 ? 9.047 -2.491 -6.866 1.00 75.00 93 ALA A N 1
ATOM 737 C CA . ALA A 1 93 ? 9.046 -3.291 -8.087 1.00 75.00 93 ALA A CA 1
ATOM 738 C C . ALA A 1 93 ? 10.460 -3.709 -8.512 1.00 75.00 93 ALA A C 1
ATOM 740 O O . ALA A 1 93 ? 10.688 -4.872 -8.832 1.00 75.00 93 ALA A O 1
ATOM 741 N N . GLY A 1 94 ? 11.439 -2.805 -8.423 1.00 71.69 94 GLY A N 1
ATOM 742 C CA . GLY A 1 94 ? 12.838 -3.082 -8.755 1.00 71.69 94 GLY A CA 1
ATOM 743 C C . GLY A 1 94 ? 13.522 -4.114 -7.849 1.00 71.69 94 GLY A C 1
ATOM 744 O O . GLY A 1 94 ? 14.577 -4.624 -8.210 1.00 71.69 94 GLY A O 1
ATOM 745 N N . ARG A 1 95 ? 12.938 -4.471 -6.692 1.00 71.69 95 ARG A N 1
ATOM 746 C CA . ARG A 1 95 ? 13.423 -5.599 -5.866 1.00 71.69 95 ARG A CA 1
ATOM 747 C C . ARG A 1 95 ? 13.020 -6.969 -6.415 1.00 71.69 95 ARG A C 1
ATOM 749 O O . ARG A 1 95 ? 13.500 -7.985 -5.903 1.00 71.69 95 ARG A O 1
ATOM 756 N N . TYR A 1 96 ? 12.096 -7.004 -7.371 1.00 69.00 96 TYR A N 1
ATOM 757 C CA . TYR A 1 96 ? 11.396 -8.219 -7.786 1.00 69.00 96 TYR A CA 1
ATOM 758 C C . TYR A 1 96 ? 11.361 -8.415 -9.302 1.00 69.00 96 TYR A C 1
ATOM 760 O O . TYR A 1 96 ? 11.383 -9.555 -9.751 1.00 69.00 96 TYR A O 1
ATOM 768 N N . LEU A 1 97 ? 11.348 -7.331 -10.076 1.00 65.56 97 LEU A N 1
ATOM 769 C CA . LEU A 1 97 ? 11.355 -7.356 -11.534 1.00 65.56 97 LEU A CA 1
ATOM 770 C C . LEU A 1 97 ? 12.779 -7.168 -12.076 1.00 65.56 97 LEU A C 1
ATOM 772 O O . LEU A 1 97 ? 13.537 -6.334 -11.581 1.00 65.56 97 LEU A O 1
ATOM 776 N N . GLU A 1 98 ? 13.123 -7.900 -13.136 1.00 59.16 98 GLU A N 1
ATOM 777 C CA . GLU A 1 98 ? 14.323 -7.636 -13.937 1.00 59.16 98 GLU A CA 1
ATOM 778 C C . GLU A 1 98 ? 14.238 -6.244 -14.604 1.00 59.16 98 GLU A C 1
ATOM 780 O O . GLU A 1 98 ? 13.136 -5.741 -14.846 1.00 59.16 98 GLU A O 1
ATOM 785 N N . PRO A 1 99 ? 15.370 -5.590 -14.927 1.00 56.41 99 PRO A N 1
ATOM 786 C CA . PRO A 1 99 ? 15.394 -4.217 -15.450 1.00 56.41 99 PRO A CA 1
ATOM 787 C C . PRO A 1 99 ? 14.578 -4.001 -16.738 1.00 56.41 99 PRO A C 1
ATOM 789 O O . PRO A 1 99 ? 14.156 -2.874 -17.003 1.00 56.41 99 PRO A O 1
ATOM 792 N N . GLU A 1 100 ? 14.310 -5.054 -17.516 1.00 54.06 100 GLU A N 1
ATOM 793 C CA . GLU A 1 100 ? 13.397 -4.990 -18.666 1.00 54.06 100 GLU A CA 1
ATOM 794 C C . GLU A 1 100 ? 11.917 -4.986 -18.248 1.00 54.06 100 GLU A C 1
ATOM 796 O O . GLU A 1 100 ? 11.134 -4.209 -18.791 1.00 54.06 100 GLU A O 1
ATOM 801 N N . GLY A 1 101 ? 11.551 -5.739 -17.204 1.00 53.09 101 GLY A N 1
ATOM 802 C CA . GLY A 1 101 ? 10.225 -5.696 -16.579 1.00 53.09 101 GLY A CA 1
ATOM 803 C C . GLY A 1 101 ? 9.938 -4.354 -15.901 1.00 53.09 101 GLY A C 1
ATOM 804 O O . GLY A 1 101 ? 8.827 -3.838 -15.969 1.00 53.09 101 GLY A O 1
ATOM 805 N N . VAL A 1 102 ? 10.953 -3.705 -15.327 1.00 51.62 102 VAL A N 1
ATOM 806 C CA . VAL A 1 102 ? 10.802 -2.351 -14.765 1.00 51.62 102 VAL A CA 1
ATOM 807 C C . VAL A 1 102 ? 10.434 -1.329 -15.848 1.00 51.62 102 VAL A C 1
ATOM 809 O O . VAL A 1 102 ? 9.728 -0.373 -15.535 1.00 51.62 102 VAL A O 1
ATOM 812 N N . ARG A 1 103 ? 10.868 -1.530 -17.107 1.00 49.38 103 ARG A N 1
ATOM 813 C CA . ARG A 1 103 ? 10.622 -0.645 -18.267 1.00 49.38 103 ARG A CA 1
ATOM 814 C C . ARG A 1 103 ? 9.265 -0.854 -18.947 1.00 49.38 103 ARG A C 1
ATOM 816 O O . ARG A 1 103 ? 8.688 0.103 -19.456 1.00 49.38 103 ARG A O 1
ATOM 823 N N . THR A 1 104 ? 8.744 -2.076 -18.950 1.00 48.94 104 THR A N 1
ATOM 824 C CA . THR A 1 104 ? 7.389 -2.375 -19.446 1.00 48.94 1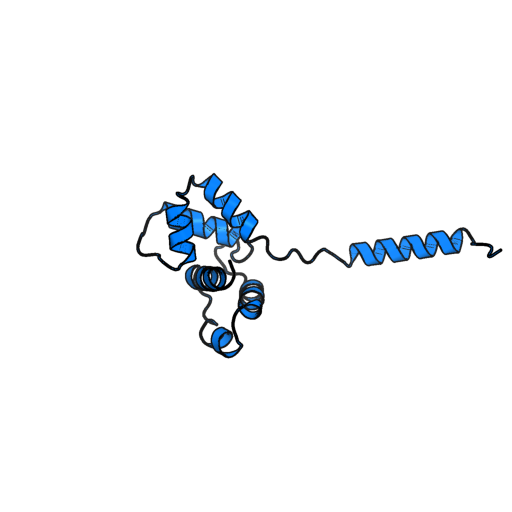04 THR A CA 1
ATOM 825 C C . THR A 1 104 ? 6.314 -2.092 -18.399 1.00 48.94 104 THR A C 1
ATOM 827 O O . THR A 1 104 ? 5.239 -1.616 -18.751 1.00 48.94 104 THR A O 1
ATOM 830 N N . HIS A 1 105 ? 6.622 -2.272 -17.110 1.00 47.25 105 HIS A N 1
ATOM 831 C CA . HIS A 1 105 ? 5.740 -1.926 -15.992 1.00 47.25 105 HIS A CA 1
ATOM 832 C C . HIS A 1 105 ? 5.946 -0.491 -15.466 1.00 47.25 105 HIS A C 1
ATOM 834 O O . HIS A 1 105 ? 5.350 -0.123 -14.462 1.00 47.25 105 HIS A O 1
ATOM 840 N N . THR A 1 106 ? 6.745 0.373 -16.119 1.00 42.66 106 THR A N 1
ATOM 841 C CA . THR A 1 106 ? 6.969 1.771 -15.661 1.00 42.66 106 THR A CA 1
ATOM 842 C C . THR A 1 106 ? 5.746 2.674 -15.799 1.00 42.66 106 THR A C 1
ATOM 844 O O . THR A 1 106 ? 5.780 3.829 -15.374 1.00 42.66 106 THR A O 1
ATOM 847 N N . GLN A 1 107 ? 4.646 2.163 -16.342 1.00 47.72 107 GLN A N 1
ATOM 848 C CA . GLN A 1 107 ? 3.331 2.748 -16.129 1.00 47.72 107 GLN A CA 1
ATOM 849 C C . GLN A 1 107 ? 2.653 2.121 -14.909 1.00 47.72 107 GLN A C 1
ATOM 851 O O . GLN A 1 107 ? 1.477 1.787 -15.006 1.00 47.72 107 GLN A O 1
ATOM 856 N N . VAL A 1 108 ? 3.345 2.001 -13.761 1.00 52.62 108 VAL A N 1
ATOM 857 C CA . VAL A 1 108 ? 2.656 1.750 -12.487 1.00 52.62 108 VAL A CA 1
ATOM 858 C C . VAL A 1 108 ? 1.760 2.949 -12.196 1.00 52.62 108 VAL A C 1
ATOM 860 O O . VAL A 1 108 ? 2.148 3.952 -11.597 1.00 52.62 108 VAL A O 1
ATOM 863 N N . THR A 1 109 ? 0.568 2.861 -12.751 1.00 51.94 109 THR A N 1
ATOM 864 C CA . THR A 1 109 ? -0.489 3.866 -12.757 1.00 51.94 109 THR A CA 1
ATOM 865 C C . THR A 1 109 ? -1.729 3.301 -12.085 1.00 51.94 109 THR A C 1
ATOM 867 O O . THR A 1 109 ? -2.705 4.022 -11.890 1.00 51.94 109 THR A O 1
ATOM 870 N N . SER A 1 110 ? -1.685 2.019 -11.712 1.00 57.53 110 SER A N 1
ATOM 871 C CA . SER A 1 110 ? -2.818 1.293 -11.185 1.00 57.53 110 SER A CA 1
ATOM 872 C C . SER A 1 110 ? -2.409 0.326 -10.079 1.00 57.53 110 SER A C 1
ATOM 874 O O . SER A 1 110 ? -1.297 -0.204 -10.038 1.00 57.53 110 SER A O 1
ATOM 876 N N . ALA A 1 111 ? -3.366 0.046 -9.202 1.00 60.41 111 ALA A N 1
ATOM 877 C CA . ALA A 1 111 ? -3.264 -0.988 -8.188 1.00 60.41 111 ALA A CA 1
ATOM 878 C C . ALA A 1 111 ? -2.850 -2.360 -8.752 1.00 60.41 111 ALA A C 1
ATOM 880 O O . ALA A 1 111 ? -2.081 -3.081 -8.119 1.00 60.41 111 ALA A O 1
ATOM 881 N N . ARG A 1 112 ? -3.318 -2.696 -9.962 1.00 63.25 112 ARG A N 1
ATOM 882 C CA . ARG A 1 112 ? -3.019 -3.948 -10.675 1.00 63.25 112 ARG A CA 1
ATOM 883 C C . ARG A 1 112 ? -1.528 -4.218 -10.810 1.00 63.25 112 ARG A C 1
ATOM 885 O O . ARG A 1 112 ? -1.092 -5.346 -10.599 1.00 63.25 112 ARG A O 1
ATOM 892 N N . ASP A 1 113 ? -0.747 -3.193 -11.123 1.00 63.62 113 ASP A N 1
ATOM 893 C CA . ASP A 1 113 ? 0.694 -3.342 -11.327 1.00 63.62 113 ASP A CA 1
ATOM 894 C C . ASP A 1 113 ? 1.399 -3.700 -10.010 1.00 63.62 113 ASP A C 1
ATOM 896 O O . ASP A 1 113 ? 2.295 -4.537 -9.977 1.00 63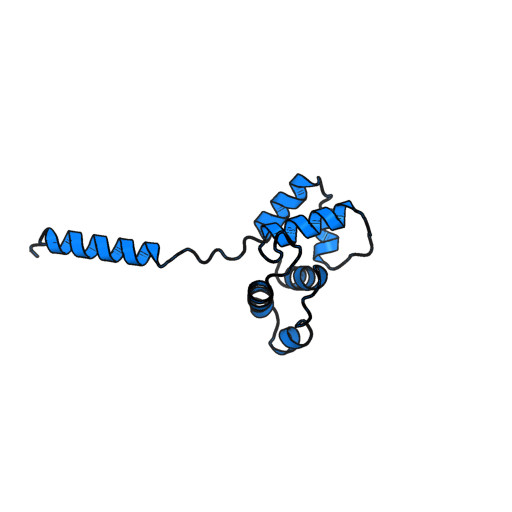.62 113 ASP A O 1
ATOM 900 N N . ILE A 1 114 ? 0.939 -3.128 -8.895 1.00 65.94 114 ILE A N 1
ATOM 901 C CA . ILE A 1 114 ? 1.470 -3.399 -7.552 1.00 65.94 114 ILE A CA 1
ATOM 902 C C . ILE A 1 114 ? 1.065 -4.804 -7.079 1.00 65.94 114 ILE A C 1
ATOM 904 O O . ILE A 1 114 ? 1.904 -5.526 -6.540 1.00 65.94 114 ILE A O 1
ATOM 908 N N . TYR A 1 115 ? -0.179 -5.230 -7.334 1.00 66.94 115 TYR A N 1
ATOM 909 C CA . TYR A 1 115 ? -0.617 -6.606 -7.062 1.00 66.94 115 TYR A CA 1
ATOM 910 C C . TYR A 1 115 ? 0.128 -7.637 -7.915 1.00 66.94 115 TYR A C 1
ATOM 912 O O . TYR A 1 115 ? 0.467 -8.700 -7.412 1.00 66.94 115 TYR A O 1
ATOM 920 N N . THR A 1 116 ? 0.468 -7.309 -9.162 1.00 63.91 116 THR A N 1
ATOM 921 C CA . THR A 1 116 ? 1.271 -8.193 -10.023 1.00 63.91 116 THR A CA 1
ATOM 922 C C . THR A 1 116 ? 2.669 -8.403 -9.439 1.00 63.91 116 THR A C 1
ATOM 924 O O . THR A 1 116 ? 3.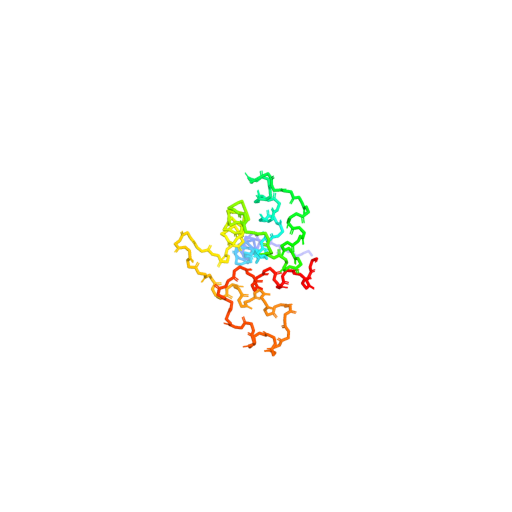176 -9.521 -9.400 1.00 63.91 116 THR A O 1
ATOM 927 N N . VAL A 1 117 ? 3.293 -7.346 -8.908 1.00 60.25 117 VAL A N 1
ATOM 928 C CA . VAL A 1 117 ? 4.577 -7.470 -8.201 1.00 60.25 117 VAL A CA 1
ATOM 929 C C . VAL A 1 117 ? 4.430 -8.311 -6.921 1.00 60.25 117 VAL A C 1
ATOM 931 O O . VAL A 1 117 ? 5.351 -9.046 -6.558 1.00 60.25 117 VAL A O 1
ATOM 934 N N . PHE A 1 118 ? 3.273 -8.253 -6.254 1.00 61.88 118 PHE A N 1
ATOM 935 C CA . PHE A 1 118 ? 2.959 -9.103 -5.103 1.00 61.88 118 PHE A CA 1
ATOM 936 C C . PHE A 1 118 ? 2.822 -10.590 -5.479 1.00 61.88 118 PHE A C 1
ATOM 938 O O . PHE A 1 118 ? 3.391 -11.425 -4.771 1.00 61.88 118 PHE A O 1
ATOM 945 N N . SER A 1 119 ? 2.180 -10.922 -6.609 1.00 58.12 119 SER A N 1
ATOM 946 C CA . SER A 1 119 ? 2.039 -12.303 -7.114 1.00 58.12 119 SER A CA 1
ATOM 947 C C . SER A 1 119 ? 3.378 -13.027 -7.276 1.00 58.12 119 SER A C 1
ATOM 949 O O . SER A 1 119 ? 3.447 -14.246 -7.154 1.00 58.12 119 SER A O 1
ATOM 951 N N . VAL A 1 120 ? 4.446 -12.284 -7.585 1.00 54.38 120 VAL A N 1
ATOM 952 C CA . VAL A 1 120 ? 5.768 -12.843 -7.910 1.00 54.38 120 VAL A CA 1
ATOM 953 C C . VAL A 1 120 ? 6.577 -13.201 -6.656 1.00 54.38 120 VAL A C 1
ATOM 955 O O . VAL A 1 120 ? 7.520 -13.987 -6.742 1.00 54.38 120 VAL A O 1
ATOM 958 N N . LYS A 1 121 ? 6.254 -12.636 -5.485 1.00 52.75 121 LYS A N 1
ATOM 959 C CA . LYS A 1 121 ? 7.127 -12.725 -4.299 1.00 52.75 121 LYS A CA 1
ATOM 960 C C . LYS A 1 121 ? 6.517 -13.428 -3.087 1.00 52.75 121 LYS A C 1
ATOM 962 O O . LYS A 1 121 ? 7.285 -13.930 -2.265 1.00 52.75 121 LYS A O 1
ATOM 967 N N . PHE A 1 122 ? 5.194 -13.447 -2.952 1.00 48.66 122 PHE A N 1
ATOM 968 C CA . PHE A 1 122 ? 4.499 -13.989 -1.780 1.00 48.66 122 PHE A CA 1
ATOM 969 C C . PHE A 1 122 ? 3.566 -15.128 -2.146 1.00 48.66 122 PHE A C 1
ATOM 971 O O . PHE A 1 122 ? 3.088 -15.179 -3.295 1.00 48.66 122 PHE A O 1
#

Organism: Culex pipiens (NCBI:txid7175)

Secondary structure (DSSP, 8-state):
-----HHHHHHHHHHHHHHHHH--------HHHHHHHHHHHTT--HHHHHHHHTT------HHHHHHHHHHHHHTTSB-TTS-B-HHHHHHHHTTTS-HHHHHHS----SHHHHHHHHHTT-

InterPro domains:
  IPR006170 Pheromone/general odorant binding protein [PF01395] (27-103)
  IPR036728 Pheromone/general odorant binding protein superfamily [G3DSA:1.10.238.20] (23-113)
  IPR036728 Pheromone/general odorant binding protein superfamily [SSF47565] (24-100)